Protein AF-A0A7D5MP14-F1 (afdb_monomer)

Structure (mmCIF, N/CA/C/O backbone):
data_AF-A0A7D5MP14-F1
#
_entry.id   AF-A0A7D5MP14-F1
#
loop_
_atom_site.group_PDB
_atom_site.id
_atom_site.type_symbol
_atom_site.label_atom_id
_atom_site.label_alt_id
_atom_site.label_comp_id
_atom_site.label_asym_id
_atom_site.label_entity_id
_atom_site.label_seq_id
_atom_site.pdbx_PDB_ins_code
_atom_site.Cartn_x
_atom_site.Cartn_y
_atom_site.Cartn_z
_atom_site.occupancy
_atom_site.B_iso_or_equiv
_atom_site.auth_seq_id
_atom_site.auth_comp_id
_atom_site.auth_asym_id
_atom_site.auth_atom_id
_atom_site.pdbx_PDB_model_num
ATOM 1 N N . MET A 1 1 ? 21.653 -23.711 -57.653 1.00 38.53 1 MET A N 1
ATOM 2 C CA . MET A 1 1 ? 22.223 -23.871 -56.303 1.00 38.53 1 MET A CA 1
ATOM 3 C C . MET A 1 1 ? 21.648 -22.790 -55.413 1.00 38.53 1 MET A C 1
ATOM 5 O O . MET A 1 1 ? 21.621 -21.632 -55.801 1.00 38.53 1 MET A O 1
ATOM 9 N N . THR A 1 2 ? 21.097 -23.250 -54.302 1.00 38.03 2 THR A N 1
ATOM 10 C CA . THR A 1 2 ? 20.408 -22.579 -53.198 1.00 38.03 2 THR A CA 1
ATOM 11 C C . THR A 1 2 ? 21.237 -21.473 -52.539 1.00 38.03 2 THR A C 1
ATOM 13 O O . THR A 1 2 ? 22.447 -21.641 -52.436 1.00 38.03 2 THR A O 1
ATOM 16 N N . ALA A 1 3 ? 20.584 -20.423 -52.020 1.00 35.16 3 ALA A N 1
ATOM 17 C CA . ALA A 1 3 ? 20.703 -20.012 -50.608 1.00 35.16 3 ALA A CA 1
ATOM 18 C C . ALA A 1 3 ? 19.832 -18.779 -50.287 1.00 35.16 3 ALA A C 1
ATOM 20 O O . ALA A 1 3 ? 20.163 -17.651 -50.644 1.00 35.16 3 ALA A O 1
ATOM 21 N N . CYS A 1 4 ? 18.735 -19.010 -49.558 1.00 48.56 4 CYS A N 1
ATOM 22 C CA . CYS A 1 4 ? 18.117 -18.017 -48.681 1.00 48.56 4 CYS A CA 1
ATOM 23 C C . CYS A 1 4 ? 19.077 -17.726 -47.521 1.00 48.56 4 CYS A C 1
ATOM 25 O O . CYS A 1 4 ? 19.549 -18.669 -46.887 1.00 48.56 4 CYS A O 1
ATOM 27 N N . ASN A 1 5 ? 19.322 -16.453 -47.209 1.00 49.25 5 ASN A N 1
ATOM 28 C CA . ASN A 1 5 ? 20.026 -16.081 -45.987 1.00 49.25 5 ASN A CA 1
ATOM 29 C C . ASN A 1 5 ? 18.992 -15.861 -44.874 1.00 49.25 5 ASN A C 1
ATOM 31 O O . ASN A 1 5 ? 18.203 -14.918 -44.925 1.00 49.25 5 ASN A O 1
ATOM 35 N N . GLN A 1 6 ? 18.954 -16.788 -43.921 1.00 46.12 6 GLN A N 1
ATOM 36 C CA . GLN A 1 6 ? 18.152 -16.696 -42.707 1.00 46.12 6 GLN A CA 1
ATOM 37 C C . GLN A 1 6 ? 18.749 -15.611 -41.804 1.00 46.12 6 GLN A C 1
ATOM 39 O O . GLN A 1 6 ? 19.921 -15.681 -41.443 1.00 46.12 6 GLN A O 1
ATOM 44 N N . SER A 1 7 ? 17.949 -14.619 -41.418 1.00 46.81 7 SER A N 1
ATOM 45 C CA . SER A 1 7 ? 18.293 -13.680 -40.352 1.00 46.81 7 SER A CA 1
ATOM 46 C C . SER A 1 7 ? 18.389 -14.455 -39.034 1.00 46.81 7 SER A C 1
ATOM 48 O O . SER A 1 7 ? 17.376 -14.864 -38.466 1.00 46.81 7 SER A O 1
ATOM 50 N N . GLN A 1 8 ? 19.614 -14.696 -38.569 1.00 47.72 8 GLN A N 1
ATOM 51 C CA . GLN A 1 8 ? 19.887 -15.248 -37.246 1.00 47.72 8 GLN A CA 1
ATOM 52 C C . GLN A 1 8 ? 19.434 -14.246 -36.177 1.00 47.72 8 GLN A C 1
ATOM 54 O O . GLN A 1 8 ? 19.868 -13.096 -36.152 1.00 47.72 8 GLN A O 1
ATOM 59 N N . ASN A 1 9 ? 18.515 -14.681 -35.316 1.00 52.81 9 ASN A N 1
ATOM 60 C CA . ASN A 1 9 ? 18.076 -13.933 -34.148 1.00 52.81 9 ASN A CA 1
ATOM 61 C C . ASN A 1 9 ? 19.075 -14.198 -33.009 1.00 52.81 9 ASN A C 1
ATOM 63 O O . ASN A 1 9 ? 18.963 -15.201 -32.303 1.00 52.81 9 ASN A O 1
ATOM 67 N N . ASP A 1 10 ? 20.076 -13.330 -32.865 1.00 53.22 10 ASP A N 1
ATOM 68 C CA . ASP A 1 10 ? 21.103 -13.392 -31.817 1.00 53.22 10 ASP A CA 1
ATOM 69 C C . ASP A 1 10 ? 20.521 -13.025 -30.440 1.00 53.22 10 ASP A C 1
ATOM 71 O O . ASP A 1 10 ? 20.773 -11.939 -29.932 1.00 53.22 10 ASP A O 1
ATOM 75 N N . GLY A 1 11 ? 19.715 -13.912 -29.845 1.00 59.47 11 GLY A N 1
ATOM 76 C CA . GLY A 1 11 ? 19.571 -14.184 -28.398 1.00 59.47 11 GLY A CA 1
ATOM 77 C C . GLY A 1 11 ? 19.517 -13.059 -27.341 1.00 59.47 11 GLY A C 1
ATOM 78 O O . GLY A 1 11 ? 19.549 -13.374 -26.155 1.00 59.47 11 GLY A O 1
ATOM 79 N N . LYS A 1 12 ? 19.437 -11.774 -27.688 1.00 63.72 12 LYS A N 1
ATOM 80 C CA . LYS A 1 12 ? 19.368 -10.639 -26.761 1.00 63.72 12 LYS A CA 1
ATOM 81 C C . LYS A 1 12 ? 18.137 -9.816 -27.098 1.00 63.72 12 LYS A C 1
ATOM 83 O O . LYS A 1 12 ? 18.179 -8.928 -27.946 1.00 63.72 12 LYS A O 1
ATOM 88 N N . ALA A 1 13 ? 17.038 -10.106 -26.407 1.00 81.50 13 ALA A N 1
ATOM 89 C CA . ALA A 1 13 ? 15.891 -9.212 -26.383 1.00 81.50 13 ALA A CA 1
ATOM 90 C C . ALA A 1 13 ? 16.322 -7.902 -25.703 1.00 81.50 13 ALA A C 1
ATOM 92 O O . ALA A 1 13 ? 16.442 -7.834 -24.483 1.00 81.50 13 ALA A O 1
ATOM 93 N N . ALA A 1 14 ? 16.630 -6.883 -26.504 1.00 85.81 14 ALA A N 1
ATOM 94 C CA . ALA A 1 14 ? 17.020 -5.565 -26.028 1.00 85.81 14 ALA A CA 1
ATOM 95 C C . ALA A 1 14 ? 15.980 -4.540 -26.480 1.00 85.81 14 ALA A C 1
ATOM 97 O O . ALA A 1 14 ? 15.769 -4.346 -27.677 1.00 85.81 14 ALA A O 1
ATOM 98 N N . LEU A 1 15 ? 15.358 -3.867 -25.514 1.00 84.31 15 LEU A N 1
ATOM 99 C CA . LEU A 1 15 ? 14.465 -2.740 -25.751 1.00 84.31 15 LEU A CA 1
ATOM 100 C C . LEU A 1 15 ? 15.194 -1.447 -25.374 1.00 84.31 15 LEU A C 1
ATOM 102 O O . LEU A 1 15 ? 15.706 -1.322 -24.264 1.00 84.31 15 LEU A O 1
ATOM 106 N N . LYS A 1 16 ? 15.251 -0.489 -26.303 1.00 87.00 16 LYS A N 1
ATOM 107 C CA . LYS A 1 16 ? 15.799 0.851 -26.058 1.00 87.00 16 LYS A CA 1
ATOM 108 C C . LYS A 1 16 ? 14.647 1.845 -26.016 1.00 87.00 16 LYS A C 1
ATOM 110 O O . LYS A 1 16 ? 13.965 2.022 -27.021 1.00 87.00 16 LYS A O 1
ATOM 115 N N . ILE A 1 17 ? 14.452 2.478 -24.864 1.00 84.12 17 ILE A N 1
ATOM 116 C CA . ILE A 1 17 ? 13.424 3.499 -24.648 1.00 84.12 17 ILE A CA 1
ATOM 117 C C . ILE A 1 17 ? 14.137 4.840 -24.483 1.00 84.12 17 ILE A C 1
ATOM 119 O O . ILE A 1 17 ? 15.072 4.947 -23.692 1.00 84.12 17 ILE A O 1
ATOM 123 N N . ALA A 1 18 ? 13.722 5.842 -25.255 1.00 86.12 18 ALA A N 1
ATOM 124 C CA . ALA A 1 18 ? 14.196 7.209 -25.097 1.00 86.12 18 ALA A CA 1
ATOM 125 C C . ALA A 1 18 ? 13.256 7.962 -24.150 1.00 86.12 18 ALA A C 1
ATOM 127 O O . ALA A 1 18 ? 12.044 7.960 -24.361 1.00 86.12 18 ALA A O 1
ATOM 128 N N . PHE A 1 19 ? 13.827 8.611 -23.139 1.00 81.06 19 PHE A N 1
ATOM 129 C CA . PHE A 1 19 ? 13.120 9.550 -22.274 1.00 81.06 19 PHE A CA 1
ATOM 130 C C . PHE A 1 19 ? 13.516 10.972 -22.668 1.00 81.06 19 PHE A C 1
ATOM 132 O O . PHE A 1 19 ? 14.674 11.233 -22.992 1.00 81.06 19 PHE A O 1
ATOM 139 N N . ASP A 1 20 ? 12.548 11.880 -22.680 1.00 83.12 20 ASP A N 1
ATOM 140 C CA . ASP A 1 20 ? 12.756 13.298 -22.981 1.00 83.12 20 ASP A CA 1
ATOM 141 C C . ASP A 1 20 ? 13.347 14.069 -21.790 1.00 83.12 20 ASP A C 1
ATOM 143 O O . ASP A 1 20 ? 14.002 15.092 -21.985 1.00 83.12 20 ASP A O 1
ATOM 147 N N . GLN A 1 21 ? 13.137 13.568 -20.568 1.00 84.56 21 GLN A N 1
ATOM 148 C CA . GLN A 1 21 ? 13.700 14.079 -19.319 1.00 84.56 21 GLN A CA 1
ATOM 149 C C . GLN A 1 21 ? 14.098 12.928 -18.389 1.00 84.56 21 GLN A C 1
ATOM 151 O O . GLN A 1 21 ? 13.534 11.834 -18.452 1.00 84.56 21 GLN A O 1
ATOM 156 N N . GLU A 1 22 ? 15.063 13.183 -17.506 1.00 84.50 22 GLU A N 1
ATOM 157 C CA . GLU A 1 22 ? 15.428 12.246 -16.441 1.00 84.50 22 GLU A CA 1
ATOM 158 C C . GLU A 1 22 ? 14.304 12.141 -15.392 1.00 84.50 22 GLU A C 1
ATOM 160 O O . GLU A 1 22 ? 13.646 13.148 -15.100 1.00 84.50 22 GLU A O 1
ATOM 165 N N . PRO A 1 23 ? 14.071 10.951 -14.802 1.00 85.44 23 PRO A N 1
ATOM 166 C CA . PRO A 1 23 ? 13.130 10.812 -13.697 1.00 85.44 23 PRO A CA 1
ATOM 167 C C . PRO A 1 23 ? 13.612 11.647 -12.507 1.00 85.44 23 PRO A C 1
ATOM 169 O O . PRO A 1 23 ? 14.782 11.603 -12.128 1.00 85.44 23 PRO A O 1
ATOM 172 N N . ARG A 1 24 ? 12.702 12.390 -11.876 1.00 87.00 24 ARG A N 1
ATOM 173 C CA . ARG A 1 24 ? 13.041 13.279 -10.752 1.00 87.00 24 ARG A CA 1
ATOM 174 C C . ARG A 1 24 ? 13.418 12.525 -9.484 1.00 87.00 24 ARG A C 1
ATOM 176 O O . ARG A 1 24 ? 14.134 13.049 -8.636 1.00 87.00 24 ARG A O 1
ATOM 183 N N . THR A 1 25 ? 12.879 11.324 -9.328 1.00 88.06 25 THR A N 1
ATOM 184 C CA . THR A 1 25 ? 13.113 10.447 -8.184 1.00 88.06 25 THR A CA 1
ATOM 185 C C . THR A 1 25 ? 12.873 8.993 -8.574 1.00 88.06 25 THR A C 1
ATOM 187 O O . THR A 1 25 ? 12.105 8.712 -9.499 1.00 88.06 25 THR A O 1
ATOM 190 N N . LEU A 1 26 ? 13.524 8.087 -7.846 1.00 88.75 26 LEU A N 1
ATOM 191 C CA . LEU A 1 26 ? 13.264 6.646 -7.865 1.00 88.75 26 LEU A CA 1
ATOM 192 C C . LEU A 1 26 ? 12.555 6.169 -6.584 1.00 88.75 26 LEU A C 1
ATOM 194 O O . LEU A 1 26 ? 12.280 4.984 -6.454 1.00 88.75 26 LEU A O 1
ATOM 198 N N . ASP A 1 27 ? 12.237 7.076 -5.652 1.00 89.62 27 ASP A N 1
ATOM 199 C CA . ASP A 1 27 ? 11.367 6.772 -4.513 1.00 89.62 27 ASP A CA 1
ATOM 200 C C . ASP A 1 27 ? 9.897 6.843 -4.976 1.00 89.62 27 ASP A C 1
ATOM 202 O O . ASP A 1 27 ? 9.410 7.938 -5.301 1.00 89.62 27 ASP A O 1
ATOM 206 N N . PRO A 1 28 ? 9.157 5.716 -4.994 1.00 87.88 28 PRO A N 1
ATOM 207 C CA . PRO A 1 28 ? 7.774 5.685 -5.443 1.00 87.88 28 PRO A CA 1
ATOM 208 C C . PRO A 1 28 ? 6.855 6.587 -4.620 1.00 87.88 28 PRO A C 1
ATOM 210 O O . PRO A 1 28 ? 5.899 7.136 -5.165 1.00 87.88 28 PRO A O 1
ATOM 213 N N . ARG A 1 29 ? 7.179 6.847 -3.349 1.00 89.81 29 ARG A N 1
ATOM 214 C CA . ARG A 1 29 ? 6.367 7.694 -2.464 1.00 89.81 29 ARG A CA 1
ATOM 215 C C . ARG A 1 29 ? 6.405 9.177 -2.865 1.00 89.81 29 ARG A C 1
ATOM 217 O O . ARG A 1 29 ? 5.548 9.949 -2.429 1.00 89.81 29 ARG A O 1
ATOM 224 N N . GLN A 1 30 ? 7.385 9.583 -3.679 1.00 89.81 30 GLN A N 1
ATOM 225 C CA . GLN A 1 30 ? 7.624 10.974 -4.091 1.00 89.81 30 GLN A CA 1
ATOM 226 C C . GLN A 1 30 ? 7.367 11.234 -5.586 1.00 89.81 30 GLN A C 1
ATOM 228 O O . GLN A 1 30 ? 7.334 12.391 -6.012 1.00 89.81 30 GLN A O 1
ATOM 233 N N . GLY A 1 31 ? 7.168 10.187 -6.392 1.00 85.25 31 GLY A N 1
ATOM 234 C CA . GLY A 1 31 ? 6.959 10.313 -7.834 1.00 85.25 31 GLY A CA 1
ATOM 235 C C . GLY A 1 31 ? 5.660 11.041 -8.195 1.00 85.25 31 GLY A C 1
ATOM 236 O O . GLY A 1 31 ? 4.583 10.680 -7.719 1.00 85.25 31 GLY A O 1
ATOM 237 N N . THR A 1 32 ? 5.749 12.063 -9.052 1.00 84.94 32 THR A N 1
ATOM 238 C CA . THR A 1 32 ? 4.587 12.872 -9.490 1.00 84.94 32 THR A CA 1
ATOM 239 C C . THR A 1 32 ? 4.532 13.126 -10.992 1.00 84.94 32 THR A C 1
ATOM 241 O O . THR A 1 32 ? 3.452 13.383 -11.519 1.00 84.94 32 THR A O 1
ATOM 244 N N . ASP A 1 33 ? 5.665 13.056 -11.687 1.00 86.38 33 ASP A N 1
ATOM 245 C CA . ASP A 1 33 ? 5.760 13.232 -13.132 1.00 86.38 33 ASP A CA 1
ATOM 246 C C . ASP A 1 33 ? 5.687 11.899 -13.893 1.00 86.38 33 ASP A C 1
ATOM 248 O O . ASP A 1 33 ? 5.877 10.813 -13.337 1.00 86.38 33 ASP A O 1
ATOM 252 N N . LEU A 1 34 ? 5.387 11.994 -15.190 1.00 84.81 34 LEU A N 1
ATOM 253 C CA . LEU A 1 34 ? 5.160 10.841 -16.058 1.00 84.81 34 LEU A CA 1
ATOM 254 C C . LEU A 1 34 ? 6.440 10.024 -16.285 1.00 84.81 34 LEU A C 1
ATOM 256 O O . LEU A 1 34 ? 6.379 8.804 -16.400 1.00 84.81 34 LEU A O 1
ATOM 260 N N . GLN A 1 35 ? 7.595 10.678 -16.341 1.00 86.75 35 GLN A N 1
ATOM 261 C CA . GLN A 1 35 ? 8.886 10.050 -16.591 1.00 86.75 35 GLN A CA 1
ATOM 262 C C . GLN A 1 35 ? 9.286 9.177 -15.402 1.00 86.75 35 GLN A C 1
AT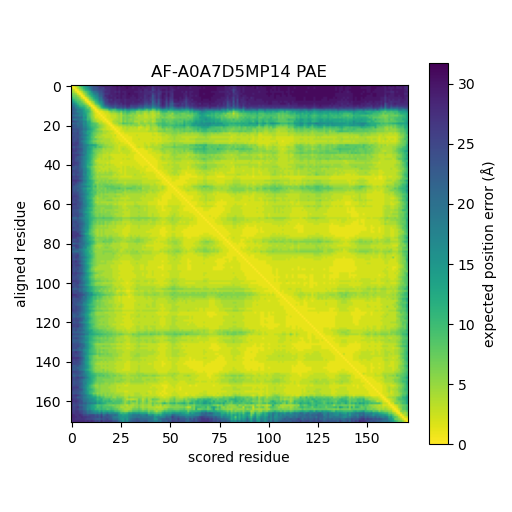OM 264 O O . GLN A 1 35 ? 9.577 7.992 -15.581 1.00 86.75 35 GLN A O 1
ATOM 269 N N . THR A 1 36 ? 9.195 9.716 -14.184 1.00 87.00 36 THR A N 1
ATOM 270 C CA . THR A 1 36 ? 9.323 8.928 -12.957 1.00 87.00 36 THR A CA 1
ATOM 271 C C . THR A 1 36 ? 8.282 7.809 -12.910 1.00 87.00 36 THR A C 1
ATOM 273 O O . THR A 1 36 ? 8.650 6.675 -12.622 1.00 87.00 36 THR A O 1
ATOM 276 N N . ALA A 1 37 ? 7.016 8.065 -13.257 1.00 85.94 37 ALA A N 1
ATOM 277 C CA . ALA A 1 37 ? 5.989 7.020 -13.278 1.00 85.94 37 ALA A CA 1
ATOM 278 C C . ALA A 1 37 ? 6.345 5.852 -14.216 1.00 85.94 37 ALA A C 1
ATOM 280 O O . ALA A 1 37 ? 6.222 4.696 -13.817 1.00 85.94 37 ALA A O 1
ATOM 281 N N . ASN A 1 38 ? 6.825 6.142 -15.429 1.00 86.94 38 ASN A N 1
ATOM 282 C CA . ASN A 1 38 ? 7.217 5.128 -16.408 1.00 86.94 38 ASN A CA 1
ATOM 283 C C . ASN A 1 38 ? 8.363 4.256 -15.887 1.00 86.94 38 ASN A C 1
ATOM 285 O O . ASN A 1 38 ? 8.306 3.036 -16.001 1.00 86.94 38 ASN A O 1
ATOM 289 N N . VAL A 1 39 ? 9.388 4.872 -15.291 1.00 88.81 39 VAL A N 1
ATOM 290 C CA . VAL A 1 39 ? 10.523 4.131 -14.726 1.00 88.81 39 VAL A CA 1
ATOM 291 C C . VAL A 1 39 ? 10.080 3.308 -13.516 1.00 88.81 39 VAL A C 1
ATOM 293 O O . VAL A 1 39 ? 10.392 2.125 -13.433 1.00 88.81 39 VAL A O 1
ATOM 296 N N . LEU A 1 40 ? 9.299 3.885 -12.602 1.00 89.50 40 LEU A N 1
ATOM 297 C CA . LEU A 1 40 ? 8.838 3.187 -11.402 1.00 89.50 40 LEU A CA 1
ATOM 298 C C . LEU A 1 40 ? 7.914 2.007 -11.718 1.00 89.50 40 LEU A C 1
ATOM 300 O O . LEU A 1 40 ? 8.044 0.970 -11.082 1.00 89.50 40 LEU A O 1
ATOM 304 N N . GLN A 1 41 ? 7.038 2.121 -12.720 1.00 87.06 41 GLN A N 1
ATOM 305 C CA . GLN A 1 41 ? 6.196 1.006 -13.176 1.00 87.06 41 GLN A CA 1
ATOM 306 C C . GLN A 1 41 ? 7.005 -0.156 -13.770 1.00 87.06 41 GLN A C 1
ATOM 308 O O . GLN A 1 41 ? 6.508 -1.275 -13.830 1.00 87.06 41 GLN A O 1
ATOM 313 N N . MET A 1 42 ? 8.239 0.091 -14.221 1.00 87.31 42 MET A N 1
ATOM 314 C CA . MET A 1 42 ? 9.148 -0.970 -14.668 1.00 87.31 42 MET A CA 1
ATOM 315 C C . MET A 1 42 ? 9.924 -1.607 -13.509 1.00 87.31 42 MET A C 1
ATOM 317 O O . MET A 1 42 ? 10.388 -2.737 -13.643 1.00 87.31 42 MET A O 1
ATOM 321 N N . LEU A 1 43 ? 10.111 -0.876 -12.408 1.00 88.12 43 LEU A N 1
ATOM 322 C CA . LEU A 1 43 ? 10.937 -1.295 -11.272 1.00 88.12 43 LEU A CA 1
ATOM 323 C C . LEU A 1 43 ? 10.130 -1.939 -10.143 1.00 88.12 43 LEU A C 1
ATOM 325 O O . LEU A 1 43 ? 10.671 -2.757 -9.402 1.00 88.12 43 LEU A O 1
ATOM 329 N N . TYR A 1 44 ? 8.861 -1.566 -10.003 1.00 88.94 44 TYR A N 1
ATOM 330 C CA . TYR A 1 44 ? 8.025 -1.942 -8.875 1.00 88.94 44 TYR A CA 1
ATOM 331 C C . TYR A 1 44 ? 6.695 -2.548 -9.320 1.00 88.94 44 TYR A C 1
ATOM 333 O O . TYR A 1 44 ? 6.137 -2.185 -10.353 1.00 88.94 44 TYR A O 1
ATOM 341 N N . GLU A 1 45 ? 6.151 -3.419 -8.474 1.00 89.69 45 GLU A N 1
ATOM 342 C CA . GLU A 1 45 ? 4.832 -4.031 -8.637 1.00 89.69 45 GLU A CA 1
ATOM 343 C C . GLU A 1 45 ? 3.971 -3.698 -7.404 1.00 89.69 45 GLU A C 1
ATOM 345 O O . GLU A 1 45 ? 4.451 -3.722 -6.266 1.00 89.69 45 GLU A O 1
ATOM 350 N N . GLY A 1 46 ? 2.706 -3.327 -7.616 1.00 91.31 46 GLY A N 1
ATOM 351 C CA . GLY A 1 46 ? 1.739 -3.057 -6.545 1.00 91.31 46 GLY A CA 1
ATOM 352 C C . GLY A 1 46 ? 1.085 -4.332 -6.001 1.00 91.31 46 GLY A C 1
ATOM 353 O O . GLY A 1 46 ? 1.385 -5.446 -6.434 1.00 91.31 46 GLY A O 1
ATOM 354 N N . LEU A 1 47 ? 0.135 -4.191 -5.067 1.00 94.81 47 LEU A N 1
ATOM 355 C CA . LEU A 1 47 ? -0.690 -5.333 -4.635 1.00 94.81 47 LEU A CA 1
ATOM 356 C C . LEU A 1 47 ? -1.513 -5.865 -5.813 1.00 94.81 47 LEU A C 1
ATOM 358 O O . LEU A 1 47 ? -1.561 -7.067 -6.057 1.00 94.81 47 LEU A O 1
ATOM 362 N N . MET A 1 48 ? -2.111 -4.951 -6.570 1.00 95.31 48 MET A N 1
ATOM 363 C CA . MET A 1 48 ? -2.813 -5.238 -7.817 1.00 95.31 48 MET A CA 1
ATOM 364 C C . MET A 1 48 ? -2.025 -4.640 -8.991 1.00 95.31 48 MET A C 1
ATOM 366 O O . MET A 1 48 ? -1.034 -3.940 -8.789 1.00 95.31 48 MET A O 1
ATOM 370 N N . ARG A 1 49 ? -2.476 -4.870 -10.224 1.00 91.88 49 ARG A N 1
ATOM 371 C CA . ARG A 1 49 ? -1.991 -4.149 -11.410 1.00 91.88 49 ARG A CA 1
ATOM 372 C C . ARG A 1 49 ? -3.126 -3.861 -12.378 1.00 91.88 49 ARG A C 1
ATOM 374 O O . ARG A 1 49 ? -4.192 -4.468 -12.294 1.00 91.88 49 ARG A O 1
ATOM 381 N N . ILE A 1 50 ? -2.872 -2.957 -13.313 1.00 90.31 50 ILE A N 1
ATOM 382 C CA . ILE A 1 50 ? -3.767 -2.685 -14.437 1.00 90.31 50 ILE A CA 1
ATOM 383 C C . ILE A 1 50 ? -3.199 -3.390 -15.670 1.00 90.31 50 ILE A C 1
ATOM 385 O O . ILE A 1 50 ? -2.040 -3.179 -16.018 1.00 90.31 50 ILE A O 1
ATOM 389 N N . ASP A 1 51 ? -3.990 -4.252 -16.307 1.00 89.75 51 ASP A N 1
ATOM 390 C CA . ASP A 1 51 ? -3.581 -4.935 -17.535 1.00 89.75 51 ASP A CA 1
ATOM 391 C C . ASP A 1 51 ? -3.712 -4.037 -18.782 1.00 89.75 51 ASP A C 1
ATOM 393 O O . ASP A 1 51 ? -4.156 -2.888 -18.726 1.00 89.75 51 ASP A O 1
ATOM 397 N N . TYR A 1 52 ? -3.339 -4.572 -19.945 1.00 87.94 52 TYR A N 1
ATOM 398 C CA . TYR A 1 52 ? -3.403 -3.846 -21.218 1.00 87.94 52 TYR A CA 1
ATOM 399 C C . TYR A 1 52 ? -4.836 -3.523 -21.683 1.00 87.94 52 TYR A C 1
ATOM 401 O O . TYR A 1 52 ? -5.010 -2.703 -22.583 1.00 87.94 52 TYR A O 1
ATOM 409 N N . HIS A 1 53 ? -5.856 -4.128 -21.066 1.00 90.38 5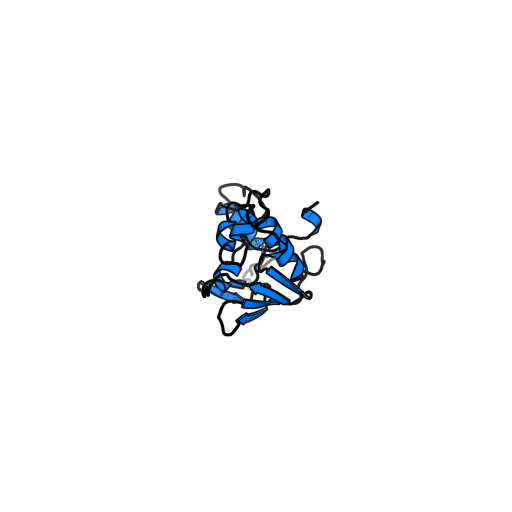3 HIS A N 1
ATOM 410 C CA . HIS A 1 53 ? -7.272 -3.814 -21.276 1.00 90.38 53 HIS A CA 1
ATOM 411 C C . HIS A 1 53 ? -7.807 -2.793 -20.266 1.00 90.38 53 HIS A C 1
ATOM 413 O O . HIS A 1 53 ? -8.992 -2.457 -20.300 1.00 90.38 53 HIS A O 1
ATOM 419 N N . GLY A 1 54 ? -6.967 -2.299 -19.354 1.00 87.19 54 GLY A N 1
ATOM 420 C CA . GLY A 1 54 ? -7.376 -1.384 -18.295 1.00 87.19 54 GLY A CA 1
ATOM 421 C C . GLY A 1 54 ? -8.088 -2.067 -17.123 1.00 87.19 54 GLY A C 1
ATOM 422 O O . GLY A 1 54 ? -8.709 -1.376 -16.310 1.00 87.19 54 GLY A O 1
ATOM 423 N N . GLN A 1 55 ? -8.030 -3.397 -17.026 1.00 92.19 55 GLN A N 1
ATOM 424 C CA . GLN A 1 55 ? -8.665 -4.168 -15.961 1.00 92.19 55 GLN A CA 1
ATOM 425 C C . GLN A 1 55 ? -7.733 -4.322 -14.763 1.00 92.19 55 GLN A C 1
ATOM 427 O O . GLN A 1 55 ? -6.524 -4.481 -14.912 1.00 92.19 55 GLN A O 1
ATOM 432 N N . VAL A 1 56 ? -8.308 -4.295 -13.559 1.00 93.81 56 VAL A N 1
ATOM 433 C CA . VAL A 1 56 ? -7.564 -4.583 -12.329 1.00 93.81 56 VAL A CA 1
ATOM 434 C C . VAL A 1 56 ? -7.380 -6.092 -12.222 1.00 93.81 56 VAL A C 1
ATOM 436 O O . VAL A 1 56 ? -8.358 -6.831 -12.142 1.00 93.81 56 VAL A O 1
ATOM 439 N N . VAL A 1 57 ? -6.130 -6.541 -12.200 1.00 94.88 57 VAL A N 1
ATOM 440 C CA . VAL A 1 57 ? -5.753 -7.956 -12.109 1.00 94.88 57 VAL A CA 1
ATOM 441 C C . VAL A 1 57 ? -4.729 -8.166 -10.982 1.00 94.88 57 VAL A C 1
ATOM 443 O O . VAL A 1 57 ? -4.119 -7.194 -10.526 1.00 94.88 57 VAL A O 1
ATOM 446 N N . PRO A 1 58 ? -4.521 -9.408 -10.506 1.00 96.06 58 PRO A N 1
ATOM 447 C CA . PRO A 1 58 ? -3.540 -9.703 -9.460 1.00 96.06 58 PRO A CA 1
ATOM 448 C C . PRO A 1 58 ? -2.118 -9.224 -9.803 1.00 96.06 58 PRO A C 1
ATOM 450 O O . PRO A 1 58 ? -1.615 -9.508 -10.902 1.00 96.06 58 PRO A O 1
ATOM 453 N N . GLY A 1 59 ? -1.491 -8.530 -8.847 1.00 93.69 59 GLY A N 1
ATOM 454 C CA . GLY A 1 59 ? -0.083 -8.114 -8.828 1.00 93.69 59 GLY A CA 1
ATOM 455 C C . GLY A 1 59 ? 0.681 -8.953 -7.801 1.00 93.69 59 GLY A C 1
ATOM 456 O O . GLY A 1 59 ? 0.650 -10.184 -7.876 1.00 93.69 59 GLY A O 1
ATOM 457 N N . ILE A 1 60 ? 1.313 -8.329 -6.803 1.00 95.56 60 ILE A N 1
ATOM 458 C CA . ILE A 1 60 ? 1.922 -9.048 -5.668 1.00 95.56 60 ILE A CA 1
ATOM 459 C C . ILE A 1 60 ? 0.869 -9.792 -4.832 1.00 95.56 60 ILE A C 1
ATOM 461 O O . ILE A 1 60 ? 1.111 -10.922 -4.407 1.00 95.56 60 ILE A O 1
ATOM 465 N N . ALA A 1 61 ? -0.323 -9.221 -4.658 1.00 97.06 61 ALA A N 1
ATOM 466 C CA . ALA A 1 61 ? -1.454 -9.962 -4.119 1.00 97.06 61 ALA A CA 1
ATOM 467 C C . ALA A 1 61 ? -1.995 -10.921 -5.190 1.00 97.06 61 ALA A C 1
ATOM 469 O O . ALA A 1 61 ? -2.268 -10.515 -6.321 1.00 97.06 61 ALA A O 1
ATOM 470 N N . GLU A 1 62 ? -2.140 -12.201 -4.849 1.00 96.44 62 GLU A N 1
ATOM 471 C CA . GLU A 1 62 ? -2.783 -13.194 -5.717 1.00 96.44 62 GLU A CA 1
ATOM 472 C C . GLU A 1 62 ? -4.310 -13.103 -5.656 1.00 96.44 62 GLU A C 1
ATOM 474 O O . GLU A 1 62 ? -4.992 -13.393 -6.639 1.00 96.44 62 GLU A O 1
ATOM 479 N N . SER A 1 63 ? -4.842 -12.659 -4.517 1.00 97.06 63 SER A N 1
ATOM 480 C CA . SER A 1 63 ? -6.266 -12.436 -4.288 1.00 97.06 63 SER A CA 1
ATOM 481 C C . SER A 1 63 ? -6.485 -11.498 -3.097 1.00 97.06 63 SER A C 1
ATOM 483 O O . SER A 1 63 ? -5.538 -11.110 -2.404 1.00 97.06 63 SER A O 1
ATOM 485 N N . TYR A 1 64 ? -7.737 -11.107 -2.872 1.00 97.69 64 TYR A N 1
ATOM 486 C CA . TYR A 1 64 ? -8.144 -10.423 -1.654 1.00 97.69 64 TYR A CA 1
ATOM 487 C C . TYR A 1 64 ? -9.571 -10.806 -1.267 1.00 97.69 64 TYR A C 1
ATOM 489 O O . TYR A 1 64 ? -10.419 -11.015 -2.135 1.00 97.69 64 TYR A O 1
ATOM 497 N N . ASP A 1 65 ? -9.836 -10.805 0.034 1.00 97.69 65 ASP A N 1
ATOM 498 C CA . ASP A 1 65 ? -11.180 -10.903 0.594 1.00 97.69 65 ASP A CA 1
ATOM 499 C C . ASP A 1 65 ? -11.690 -9.517 0.992 1.00 97.69 65 ASP A C 1
ATOM 501 O O . ASP A 1 65 ? -10.929 -8.675 1.478 1.00 97.69 65 ASP A O 1
ATOM 505 N N . LEU A 1 66 ? -12.990 -9.284 0.804 1.00 97.88 66 LEU A N 1
ATOM 506 C CA . LEU A 1 66 ? -13.679 -8.070 1.237 1.00 97.88 66 LEU A CA 1
ATOM 507 C C . LEU A 1 66 ? -14.726 -8.426 2.293 1.00 97.88 66 LEU A C 1
ATOM 509 O O . LEU A 1 66 ? -15.572 -9.295 2.078 1.00 97.88 66 LEU A O 1
ATOM 513 N N . SER A 1 67 ? -14.677 -7.742 3.434 1.00 97.75 67 SER A N 1
ATOM 514 C CA . SER A 1 67 ? -15.647 -7.911 4.515 1.00 97.75 67 SER A CA 1
ATOM 515 C C . SER A 1 67 ? -17.079 -7.583 4.078 1.00 97.75 67 SER A C 1
ATOM 517 O O . SER A 1 67 ? -17.324 -6.809 3.153 1.00 97.75 67 SER A O 1
ATOM 519 N N . SER A 1 68 ? -18.055 -8.139 4.801 1.00 97.06 68 SER A N 1
ATOM 520 C CA . SER A 1 68 ? -19.487 -7.926 4.524 1.00 97.06 68 SER A CA 1
ATOM 521 C C . SER A 1 68 ? -19.944 -6.460 4.602 1.00 97.06 68 SER A C 1
ATOM 523 O O . SER A 1 68 ? -20.909 -6.087 3.939 1.00 97.06 68 SER A O 1
ATOM 525 N N . ASP A 1 69 ? -19.247 -5.621 5.372 1.00 96.44 69 ASP A N 1
ATOM 526 C CA . ASP A 1 69 ? -19.498 -4.180 5.478 1.00 96.44 69 ASP A CA 1
ATOM 527 C C . ASP A 1 69 ? -18.742 -3.347 4.425 1.00 96.44 69 ASP A C 1
ATOM 529 O O . ASP A 1 69 ? -18.864 -2.121 4.408 1.00 96.44 69 ASP A O 1
ATOM 533 N N . LEU A 1 70 ? -17.998 -4.012 3.531 1.00 97.00 70 LEU A N 1
ATOM 534 C CA . LEU A 1 70 ? -17.234 -3.443 2.418 1.00 97.00 70 LEU A CA 1
ATOM 535 C C . LEU A 1 70 ? -16.106 -2.487 2.838 1.00 97.00 70 LEU A C 1
ATOM 537 O O . LEU A 1 70 ? -15.679 -1.647 2.040 1.00 97.00 70 LEU A O 1
ATOM 541 N N . LYS A 1 71 ? -15.625 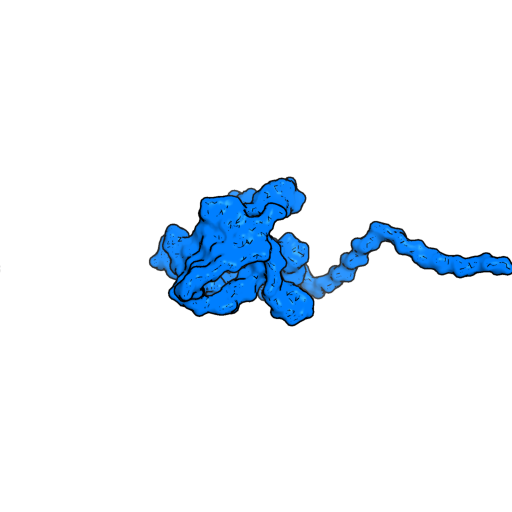-2.597 4.080 1.00 97.62 71 LYS A N 1
ATOM 542 C CA . LYS A 1 71 ? -14.610 -1.693 4.644 1.00 97.62 71 LYS A CA 1
ATOM 543 C C . LYS A 1 71 ? -13.257 -2.336 4.890 1.00 97.62 71 LYS A C 1
ATOM 545 O O . LYS A 1 71 ? -12.279 -1.608 5.007 1.00 97.62 71 LYS A O 1
ATOM 550 N N . THR A 1 72 ? -13.170 -3.656 4.970 1.00 98.19 72 THR A N 1
ATOM 551 C CA . THR A 1 72 ? -11.920 -4.346 5.286 1.00 98.19 72 THR A CA 1
ATOM 552 C C . THR A 1 72 ? -11.506 -5.227 4.124 1.00 98.19 72 THR A C 1
ATOM 554 O O . THR A 1 72 ? -12.200 -6.184 3.782 1.00 98.19 72 THR A O 1
ATOM 557 N N . TYR A 1 73 ? -10.355 -4.904 3.542 1.00 98.19 73 TYR A N 1
ATOM 558 C CA . TYR A 1 73 ? -9.684 -5.733 2.551 1.00 98.19 73 TYR A CA 1
ATOM 559 C C . TYR A 1 73 ? -8.613 -6.576 3.238 1.00 98.19 73 TYR A C 1
ATOM 561 O O . TYR A 1 73 ? -7.811 -6.044 4.003 1.00 98.19 73 TYR A O 1
ATOM 569 N N . THR A 1 74 ? -8.578 -7.872 2.942 1.00 98.31 74 THR A N 1
ATOM 570 C CA . THR A 1 74 ? -7.481 -8.766 3.336 1.00 98.31 74 THR A CA 1
ATOM 571 C C . THR A 1 74 ? -6.801 -9.263 2.073 1.00 98.31 74 THR A C 1
ATOM 573 O O . THR A 1 74 ? -7.359 -10.097 1.369 1.00 98.31 74 THR A O 1
ATOM 576 N N . PHE A 1 75 ? -5.627 -8.723 1.757 1.00 98.31 75 PHE A N 1
ATOM 577 C CA . PHE A 1 75 ? -4.835 -9.139 0.602 1.00 98.31 75 PHE A CA 1
ATOM 578 C C . PHE A 1 75 ? -3.981 -10.347 0.959 1.00 98.31 75 PHE A C 1
ATOM 580 O O . PHE A 1 75 ? -3.297 -10.341 1.984 1.00 98.31 75 PHE A O 1
ATOM 587 N N . ILE A 1 76 ? -3.994 -11.341 0.075 1.00 98.38 76 ILE A N 1
ATOM 588 C CA . ILE A 1 76 ? -3.182 -12.550 0.170 1.00 98.38 76 ILE A CA 1
ATOM 589 C C . ILE A 1 76 ? -2.037 -12.396 -0.827 1.00 98.38 76 ILE A C 1
ATOM 591 O O . ILE A 1 76 ? -2.261 -12.294 -2.034 1.00 98.38 76 ILE A O 1
ATOM 595 N N . LEU A 1 77 ? -0.812 -12.312 -0.320 1.00 97.50 77 LEU A N 1
ATOM 596 C CA . LEU A 1 77 ? 0.399 -12.113 -1.105 1.00 97.50 77 LEU A CA 1
ATOM 597 C C . LEU A 1 77 ? 0.943 -13.456 -1.591 1.00 97.50 77 LEU A C 1
ATOM 599 O O . LEU A 1 77 ? 1.011 -14.434 -0.841 1.00 97.50 77 LEU A O 1
ATOM 603 N N . ARG A 1 78 ? 1.399 -13.475 -2.845 1.00 96.69 78 ARG A N 1
ATOM 604 C CA . ARG A 1 78 ? 2.161 -14.602 -3.389 1.00 96.69 78 ARG A CA 1
ATOM 605 C C . ARG A 1 78 ? 3.550 -14.667 -2.753 1.00 96.69 78 ARG A C 1
ATOM 607 O O . ARG A 1 78 ? 4.083 -13.662 -2.288 1.00 96.69 78 ARG A O 1
ATOM 614 N N . GLU A 1 79 ? 4.179 -15.835 -2.807 1.00 95.50 79 GLU A N 1
ATOM 615 C CA . GLU A 1 79 ? 5.600 -15.944 -2.470 1.00 95.50 79 GLU A CA 1
ATOM 616 C C . GLU A 1 79 ? 6.440 -15.240 -3.537 1.00 95.50 79 GLU A C 1
ATOM 618 O O . GLU A 1 79 ? 6.400 -15.595 -4.715 1.00 95.50 79 GLU A O 1
ATOM 623 N N . THR A 1 80 ? 7.175 -14.213 -3.123 1.00 93.19 80 THR A N 1
ATOM 624 C CA . THR A 1 80 ? 8.027 -13.419 -4.005 1.00 93.19 80 THR A CA 1
ATOM 625 C C . THR A 1 80 ? 9.225 -12.878 -3.239 1.00 93.19 80 THR A C 1
ATOM 627 O O . THR A 1 80 ? 9.231 -12.816 -2.008 1.00 93.19 80 THR A O 1
ATOM 630 N N . THR A 1 81 ? 10.258 -12.496 -3.978 1.00 93.06 81 THR A N 1
ATOM 631 C CA . THR A 1 81 ? 11.490 -11.934 -3.433 1.00 93.06 81 THR A CA 1
ATOM 632 C C . THR A 1 81 ? 11.789 -10.598 -4.085 1.00 93.06 81 THR A C 1
ATOM 634 O O . THR A 1 81 ? 11.453 -10.366 -5.248 1.00 93.06 81 THR A O 1
ATOM 637 N N . TRP A 1 82 ? 12.470 -9.738 -3.346 1.00 92.44 82 TRP A N 1
ATOM 638 C CA . TRP A 1 82 ? 13.156 -8.577 -3.879 1.00 92.44 82 TRP A CA 1
ATOM 639 C C . TRP A 1 82 ? 14.288 -8.991 -4.824 1.00 92.44 82 TRP A C 1
ATOM 641 O O . TRP A 1 82 ? 14.707 -10.151 -4.870 1.00 92.44 82 TRP A O 1
ATOM 651 N N . SER A 1 83 ? 14.813 -8.027 -5.579 1.00 89.00 83 SER A N 1
ATOM 652 C CA . SER A 1 83 ? 15.907 -8.259 -6.530 1.00 89.00 83 SER A CA 1
ATOM 653 C C . SER A 1 83 ? 17.206 -8.745 -5.876 1.00 89.00 83 SER A C 1
ATOM 655 O O . SER A 1 83 ? 18.042 -9.331 -6.557 1.00 89.00 83 SER A O 1
ATOM 657 N N . ASP A 1 84 ? 17.389 -8.503 -4.575 1.00 89.38 84 ASP A N 1
ATOM 658 C CA . ASP A 1 84 ? 18.525 -8.989 -3.782 1.00 89.38 84 ASP A CA 1
ATOM 659 C C . ASP A 1 84 ? 18.306 -10.402 -3.198 1.00 89.38 84 ASP A C 1
ATOM 661 O O . ASP A 1 84 ? 19.194 -10.948 -2.544 1.00 89.38 84 ASP A O 1
ATOM 665 N N . GLY A 1 85 ? 17.141 -11.008 -3.451 1.00 90.69 85 GLY A N 1
ATOM 666 C CA . GLY A 1 85 ? 16.758 -12.332 -2.966 1.00 90.69 85 GLY A CA 1
ATOM 667 C C . GLY A 1 85 ? 16.088 -12.343 -1.590 1.00 90.69 85 GLY A C 1
ATOM 668 O O . GLY A 1 85 ? 15.673 -13.411 -1.139 1.00 90.69 85 GLY A O 1
ATOM 669 N N . THR A 1 86 ? 15.945 -11.196 -0.919 1.00 92.00 86 THR A N 1
ATOM 670 C CA . THR A 1 86 ? 15.191 -11.117 0.341 1.00 92.00 86 THR A CA 1
ATOM 671 C C . THR A 1 86 ? 13.701 -11.353 0.092 1.00 92.00 86 THR A C 1
ATOM 673 O O . THR A 1 86 ? 13.163 -10.975 -0.947 1.00 92.00 86 THR A O 1
ATOM 676 N N . ALA A 1 87 ? 13.015 -12.026 1.017 1.00 93.94 87 ALA A N 1
ATOM 677 C CA . ALA A 1 87 ? 11.585 -12.285 0.875 1.00 93.94 87 ALA A CA 1
ATOM 678 C C . ALA A 1 87 ? 10.794 -10.975 0.974 1.00 93.94 87 ALA A C 1
ATOM 680 O O . ALA A 1 87 ? 11.011 -10.203 1.905 1.00 93.94 87 ALA A O 1
ATOM 681 N N . LEU A 1 88 ? 9.864 -10.760 0.044 1.00 94.12 88 LEU A N 1
ATOM 682 C CA . LEU A 1 88 ? 8.925 -9.645 0.104 1.00 94.12 88 LEU A CA 1
ATOM 683 C C . LEU A 1 88 ? 7.697 -10.082 0.905 1.00 94.12 88 LEU A C 1
ATOM 685 O O . LEU A 1 88 ? 7.104 -11.126 0.628 1.00 94.12 88 LEU A O 1
ATOM 689 N N . THR A 1 89 ? 7.323 -9.293 1.910 1.00 96.06 89 THR A N 1
ATOM 690 C CA . THR A 1 89 ? 6.267 -9.635 2.870 1.00 96.06 89 THR A CA 1
ATOM 691 C C . THR A 1 89 ? 5.208 -8.542 2.999 1.00 96.06 89 THR A C 1
ATOM 693 O O . THR A 1 89 ? 5.418 -7.386 2.638 1.00 96.06 89 THR A O 1
ATOM 696 N N . ALA A 1 90 ? 4.058 -8.884 3.586 1.00 96.56 90 ALA A N 1
ATOM 697 C CA . ALA A 1 90 ? 3.002 -7.926 3.919 1.00 96.56 90 ALA A CA 1
ATOM 698 C C . ALA A 1 90 ? 3.500 -6.795 4.834 1.00 96.56 90 ALA A C 1
ATOM 700 O O . ALA A 1 90 ? 2.979 -5.681 4.788 1.00 96.56 90 ALA A O 1
ATOM 701 N N . LYS A 1 91 ? 4.529 -7.065 5.643 1.00 95.75 91 LYS A N 1
ATOM 702 C CA . LYS A 1 91 ? 5.144 -6.072 6.518 1.00 95.75 91 LYS A CA 1
ATOM 703 C C . LYS A 1 91 ? 5.821 -4.948 5.724 1.00 95.75 91 LYS A C 1
ATOM 705 O O . LYS A 1 91 ? 5.694 -3.792 6.115 1.00 95.75 91 LYS A O 1
ATOM 710 N N . ASP A 1 92 ? 6.432 -5.258 4.581 1.00 94.56 92 ASP A N 1
ATOM 711 C CA . ASP A 1 92 ? 7.091 -4.255 3.730 1.00 94.56 92 ASP A CA 1
ATOM 712 C C . ASP A 1 92 ? 6.076 -3.226 3.206 1.00 94.56 92 ASP A C 1
ATOM 714 O O . ASP A 1 92 ? 6.338 -2.022 3.182 1.00 94.56 92 ASP A O 1
ATOM 718 N N . PHE A 1 93 ? 4.873 -3.684 2.841 1.00 94.94 93 PHE A N 1
ATOM 719 C CA . PHE A 1 93 ? 3.766 -2.798 2.473 1.00 94.94 93 PHE A CA 1
ATOM 720 C C . PHE A 1 93 ? 3.286 -1.959 3.656 1.00 94.94 93 PHE A C 1
ATOM 722 O O . PHE A 1 93 ? 3.093 -0.753 3.507 1.00 94.94 93 PHE A O 1
ATOM 729 N N . GLU A 1 94 ? 3.093 -2.577 4.825 1.00 95.56 94 GLU A N 1
ATOM 730 C CA . GLU A 1 94 ? 2.658 -1.863 6.027 1.00 95.56 94 GLU A CA 1
ATOM 731 C C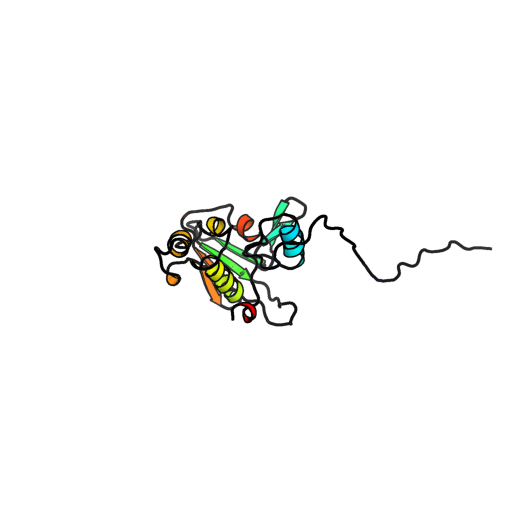 . GLU A 1 94 ? 3.620 -0.725 6.387 1.00 95.56 94 GLU A C 1
ATOM 733 O O . GLU A 1 94 ? 3.175 0.409 6.584 1.00 95.56 94 GLU A O 1
ATOM 738 N N . GLU A 1 95 ? 4.922 -1.012 6.444 1.00 94.19 95 GLU A N 1
ATOM 739 C CA . GLU A 1 95 ? 5.956 -0.033 6.785 1.00 94.19 95 GLU A CA 1
ATOM 740 C C . GLU A 1 95 ? 6.026 1.076 5.732 1.00 94.19 95 GLU A C 1
ATOM 742 O O . GLU A 1 95 ? 5.911 2.250 6.083 1.00 94.19 95 GLU A O 1
ATOM 747 N N . THR A 1 96 ? 6.064 0.727 4.442 1.00 92.31 96 THR A N 1
ATOM 748 C CA . THR A 1 96 ? 6.137 1.712 3.346 1.00 92.31 96 THR A CA 1
ATOM 749 C C . THR A 1 96 ? 4.921 2.643 3.309 1.00 92.31 96 THR A C 1
ATOM 751 O O . THR A 1 96 ? 5.026 3.845 3.048 1.00 92.31 96 THR A O 1
ATOM 754 N N . TRP A 1 97 ? 3.723 2.117 3.557 1.00 94.31 97 TRP A N 1
ATOM 755 C CA . TRP A 1 97 ? 2.512 2.936 3.539 1.00 94.31 97 TRP A CA 1
ATOM 756 C C . TRP A 1 97 ? 2.429 3.836 4.772 1.00 94.31 97 TRP A C 1
ATOM 758 O O . TRP A 1 97 ? 2.043 5.003 4.672 1.00 94.31 97 TRP A O 1
ATOM 768 N N . LYS A 1 98 ? 2.851 3.332 5.935 1.00 94.38 98 LYS A N 1
ATOM 769 C CA . LYS A 1 98 ? 2.955 4.130 7.161 1.00 94.38 98 LYS A CA 1
ATOM 770 C C . LYS A 1 98 ? 4.036 5.207 7.057 1.00 94.38 98 LYS A C 1
ATOM 772 O O . LYS A 1 98 ? 3.793 6.336 7.483 1.00 94.38 98 LYS A O 1
ATOM 777 N N . SER A 1 99 ? 5.176 4.918 6.431 1.00 92.81 99 SER A N 1
ATOM 778 C CA . SER A 1 99 ? 6.245 5.893 6.193 1.00 92.81 99 SER A CA 1
ATOM 779 C C . SER A 1 99 ? 5.764 7.031 5.284 1.00 92.81 99 SER A C 1
ATOM 781 O O . SER A 1 99 ? 6.036 8.200 5.542 1.00 92.81 99 SER A O 1
ATOM 783 N N . LEU A 1 100 ? 4.992 6.710 4.239 1.00 91.19 100 LEU A N 1
ATOM 784 C CA . LEU A 1 100 ? 4.378 7.688 3.336 1.00 91.19 100 LEU A CA 1
ATOM 785 C C . LEU A 1 100 ? 3.399 8.609 4.090 1.00 91.19 100 LEU A C 1
ATOM 787 O O . LEU A 1 100 ? 3.331 9.822 3.837 1.00 91.19 100 LEU A O 1
ATOM 791 N N . LEU A 1 101 ? 2.677 8.048 5.061 1.00 94.81 101 LEU A N 1
ATOM 792 C CA . LEU A 1 101 ? 1.754 8.776 5.927 1.00 94.81 101 LEU A CA 1
ATOM 793 C C . LEU A 1 101 ? 2.433 9.543 7.072 1.00 94.81 101 LEU A C 1
ATOM 795 O O . LEU A 1 101 ? 1.774 10.373 7.696 1.00 94.81 101 LEU A O 1
ATOM 799 N N . ASN A 1 102 ? 3.729 9.341 7.321 1.00 94.50 102 ASN A N 1
ATOM 800 C CA . ASN A 1 102 ? 4.465 10.081 8.343 1.00 94.50 102 ASN A CA 1
ATOM 801 C C . ASN A 1 102 ? 4.357 11.603 8.080 1.00 94.50 102 ASN A C 1
ATOM 803 O O . ASN A 1 102 ? 4.679 12.045 6.969 1.00 94.50 102 ASN A O 1
ATOM 807 N N . PRO A 1 103 ? 3.917 12.428 9.054 1.00 94.19 103 PRO A N 1
ATOM 808 C CA . PRO A 1 103 ? 3.772 13.879 8.885 1.00 94.19 103 PRO A CA 1
ATOM 809 C C . PRO A 1 103 ? 5.037 14.593 8.406 1.00 94.19 103 PRO A C 1
ATOM 811 O O . PRO A 1 103 ? 4.946 15.560 7.654 1.00 94.19 103 PRO A O 1
ATOM 814 N N . SER A 1 104 ? 6.209 14.097 8.801 1.00 93.62 104 SER A N 1
ATOM 815 C CA . SER A 1 104 ? 7.504 14.685 8.449 1.00 93.62 104 SER A CA 1
ATOM 816 C C . SER A 1 104 ? 7.971 14.321 7.037 1.00 93.62 104 SER A C 1
ATOM 818 O O . SER A 1 104 ? 8.880 14.959 6.513 1.00 93.62 104 SER A O 1
ATOM 820 N N . PHE A 1 105 ? 7.377 13.298 6.413 1.00 91.50 105 PHE A N 1
ATOM 821 C CA . PHE A 1 105 ? 7.790 12.828 5.093 1.00 91.50 105 PHE A CA 1
ATOM 822 C C . PHE A 1 105 ? 7.043 13.578 3.971 1.00 91.50 105 PHE A C 1
ATOM 824 O O . PHE A 1 105 ? 5.803 13.597 3.961 1.00 91.50 105 PHE A O 1
ATOM 831 N N . PRO A 1 106 ? 7.742 14.176 2.989 1.00 90.06 106 PRO A N 1
ATOM 832 C CA . PRO A 1 106 ? 7.108 14.889 1.884 1.00 90.06 106 PRO A CA 1
ATOM 833 C C . PRO A 1 106 ? 6.535 13.909 0.846 1.00 90.06 106 PRO A C 1
ATOM 835 O O . PRO A 1 106 ? 7.165 13.595 -0.156 1.00 90.06 106 PRO A O 1
ATOM 838 N N . ALA A 1 107 ? 5.308 13.437 1.076 1.00 89.62 107 ALA A N 1
ATOM 839 C CA . ALA A 1 107 ? 4.578 12.560 0.159 1.00 89.62 107 ALA A CA 1
ATOM 840 C C . ALA A 1 107 ? 3.486 13.343 -0.600 1.00 89.62 107 ALA A C 1
ATOM 842 O O . ALA A 1 107 ? 2.384 13.518 -0.067 1.00 89.62 107 ALA A O 1
ATOM 843 N N . PRO A 1 108 ? 3.742 13.799 -1.841 1.00 89.62 108 PRO A N 1
ATOM 844 C CA . PRO A 1 108 ? 2.790 14.602 -2.614 1.00 89.62 108 PRO A CA 1
ATOM 845 C C . PRO A 1 108 ? 1.471 13.869 -2.894 1.00 89.62 108 PRO A C 1
ATOM 847 O O . PRO A 1 108 ? 0.429 14.509 -3.001 1.00 89.62 108 PRO A O 1
ATOM 850 N N . ASN A 1 109 ? 1.497 12.533 -2.946 1.00 89.38 109 ASN A N 1
ATOM 851 C CA . ASN A 1 109 ? 0.322 11.691 -3.185 1.00 89.38 109 ASN A CA 1
ATOM 852 C C . ASN A 1 109 ? -0.279 11.078 -1.905 1.00 89.38 109 ASN A C 1
ATOM 854 O O . ASN A 1 109 ? -1.138 10.204 -1.997 1.00 89.38 109 ASN A O 1
ATOM 858 N N . ALA A 1 110 ? 0.108 11.545 -0.707 1.00 91.88 110 ALA A N 1
ATOM 859 C CA . ALA A 1 110 ? -0.401 11.001 0.562 1.00 91.88 110 ALA A CA 1
ATOM 860 C C . ALA A 1 110 ? -1.928 11.057 0.694 1.00 91.88 110 ALA A C 1
ATOM 862 O O . ALA A 1 110 ? -2.531 10.174 1.300 1.00 91.88 110 ALA A O 1
ATOM 863 N N . TYR A 1 111 ? -2.565 12.054 0.074 1.00 91.81 111 TYR A N 1
ATOM 864 C CA . TYR A 1 111 ? -4.020 12.205 0.077 1.00 91.81 111 TYR A CA 1
ATOM 865 C C . TYR A 1 111 ? -4.758 10.995 -0.513 1.00 91.81 111 TYR A C 1
ATOM 867 O O . TYR A 1 111 ? -5.920 10.769 -0.182 1.00 91.81 111 TYR A O 1
ATOM 875 N N . GLN A 1 112 ? -4.102 10.193 -1.356 1.00 90.81 112 GLN A N 1
ATOM 876 C CA . GLN A 1 112 ? -4.714 8.998 -1.927 1.00 90.81 112 GLN A CA 1
ATOM 877 C C . GLN A 1 112 ? -4.952 7.896 -0.887 1.00 90.81 112 GLN A C 1
ATOM 879 O O . GLN A 1 112 ? -5.853 7.082 -1.054 1.00 90.81 112 GLN A O 1
ATOM 884 N N . PHE A 1 113 ? -4.219 7.916 0.227 1.00 92.12 113 PHE A N 1
ATOM 885 C CA . PHE A 1 113 ? -4.401 6.990 1.343 1.00 92.12 113 PHE A CA 1
ATOM 886 C C . PHE A 1 113 ? -5.486 7.431 2.324 1.00 92.12 113 PHE A C 1
ATOM 888 O O . PHE A 1 113 ? -5.807 6.686 3.240 1.00 92.12 113 PHE A O 1
ATOM 895 N N . TYR A 1 114 ? -6.090 8.612 2.163 1.00 94.94 114 TYR A N 1
ATOM 896 C CA . TYR A 1 114 ? -7.039 9.152 3.148 1.00 94.94 114 TYR A CA 1
ATOM 897 C C . TYR A 1 114 ? -8.368 8.390 3.234 1.00 94.94 114 TYR A C 1
ATOM 899 O O . TYR A 1 114 ? -9.159 8.658 4.132 1.00 94.94 114 TYR A O 1
ATOM 907 N N . TYR A 1 115 ? -8.608 7.438 2.331 1.00 94.56 115 TYR A N 1
ATOM 908 C CA . TYR A 1 115 ? -9.714 6.484 2.441 1.00 94.56 115 TYR A CA 1
ATOM 909 C C . TYR A 1 115 ? -9.456 5.398 3.489 1.00 94.56 115 TYR A C 1
ATOM 911 O O . TYR A 1 115 ? -10.406 4.776 3.959 1.00 94.56 115 TYR A O 1
ATOM 919 N N . ILE A 1 116 ? -8.192 5.166 3.845 1.00 97.38 116 ILE A N 1
ATOM 920 C CA . ILE A 1 116 ? -7.797 4.246 4.906 1.00 97.38 116 ILE A CA 1
ATOM 921 C C . ILE A 1 116 ? -8.084 4.901 6.250 1.00 97.38 116 ILE A C 1
ATOM 923 O O . ILE A 1 116 ? -7.786 6.080 6.467 1.00 97.38 116 ILE A O 1
ATOM 927 N N . LYS A 1 117 ? -8.641 4.107 7.161 1.00 98.31 117 LYS A N 1
ATOM 928 C CA . LYS A 1 117 ? -8.980 4.535 8.510 1.00 98.31 117 LYS A CA 1
ATOM 929 C C . LYS A 1 117 ? -7.788 5.190 9.199 1.00 98.31 117 LYS A C 1
ATOM 931 O O . LYS A 1 117 ? -6.682 4.656 9.155 1.00 98.31 117 LYS A O 1
ATOM 936 N N . GLY A 1 118 ? -7.998 6.368 9.781 1.00 97.81 118 GLY A N 1
ATOM 937 C CA . GLY A 1 118 ? -6.982 7.105 10.540 1.00 97.81 118 GLY A CA 1
ATOM 938 C C . GLY A 1 118 ? -5.846 7.727 9.714 1.00 97.81 118 GLY A C 1
ATOM 939 O O . GLY A 1 118 ? -5.123 8.577 10.235 1.00 97.81 118 GLY A O 1
ATOM 940 N N . ALA A 1 119 ? -5.701 7.399 8.424 1.00 97.38 119 ALA A N 1
ATOM 941 C CA . ALA A 1 119 ? -4.567 7.830 7.601 1.00 97.38 119 ALA A CA 1
ATOM 942 C C . ALA A 1 119 ? -4.471 9.357 7.465 1.00 97.38 119 ALA A C 1
ATOM 944 O O . ALA A 1 119 ? -3.399 9.939 7.639 1.00 97.38 119 ALA A O 1
ATOM 945 N N . LYS A 1 120 ? -5.604 10.025 7.212 1.00 97.25 120 LYS A N 1
ATOM 946 C CA . LYS A 1 120 ? -5.660 11.492 7.129 1.00 97.25 120 LYS A CA 1
ATOM 947 C C . LYS A 1 120 ? -5.311 12.153 8.459 1.00 97.25 120 LYS A C 1
ATOM 949 O O . LYS A 1 120 ? -4.509 13.083 8.492 1.00 97.25 120 LYS A O 1
ATOM 954 N N . ALA A 1 121 ? -5.911 11.676 9.550 1.00 97.69 121 ALA A N 1
ATOM 955 C CA . ALA A 1 121 ? -5.675 12.227 10.880 1.00 97.69 121 ALA A CA 1
ATOM 956 C C . ALA A 1 121 ? -4.199 12.090 11.273 1.00 97.69 121 ALA A C 1
ATOM 958 O O . ALA A 1 121 ? -3.610 13.058 11.752 1.00 97.69 121 ALA A O 1
ATOM 959 N N . TYR A 1 12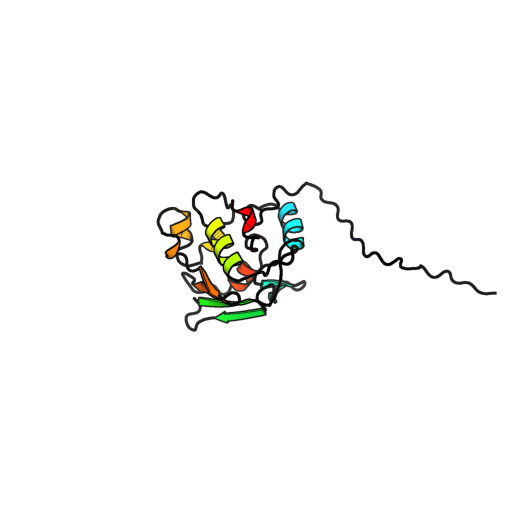2 ? -3.591 10.930 11.007 1.00 97.69 122 TYR A N 1
ATOM 960 C CA . TYR A 1 122 ? -2.169 10.712 11.238 1.00 97.69 122 TYR A CA 1
ATOM 961 C C . TYR A 1 122 ? -1.308 11.655 10.391 1.00 97.69 122 TYR A C 1
ATOM 963 O O . TYR A 1 122 ? -0.510 12.386 10.970 1.00 97.69 122 TYR A O 1
ATOM 971 N N . LYS A 1 123 ? -1.529 11.745 9.068 1.00 95.81 123 LYS A N 1
ATOM 972 C CA . LYS A 1 123 ? -0.744 12.623 8.176 1.00 95.81 123 LYS A CA 1
ATOM 973 C C . LYS A 1 123 ? -0.817 14.103 8.558 1.00 95.81 123 LYS A C 1
ATOM 975 O O . LYS A 1 123 ? 0.169 14.821 8.423 1.00 95.81 123 LYS A O 1
ATOM 980 N N . GLU A 1 124 ? -1.966 14.558 9.054 1.00 96.25 124 GLU A N 1
ATOM 981 C CA . GLU A 1 124 ? -2.170 15.932 9.532 1.00 96.25 124 GLU A CA 1
ATOM 982 C C . GLU A 1 124 ? -1.632 16.183 10.957 1.00 96.25 124 GLU A C 1
ATOM 984 O O . GLU A 1 124 ? -1.808 17.280 11.487 1.00 96.25 124 GLU A O 1
ATOM 989 N N . GLY A 1 125 ? -1.009 15.189 11.600 1.00 96.00 125 GLY A N 1
ATOM 990 C CA . GLY A 1 125 ? -0.480 15.297 12.965 1.00 96.00 125 GLY A CA 1
ATOM 991 C C . GLY A 1 125 ? -1.555 15.326 14.058 1.00 96.00 125 GLY A C 1
ATOM 992 O O . GLY A 1 125 ? -1.290 15.764 15.175 1.00 96.00 125 GLY A O 1
ATOM 993 N N . LYS A 1 126 ? -2.780 14.887 13.742 1.00 96.50 126 LYS A N 1
ATOM 994 C CA . LYS A 1 126 ? -3.952 14.890 14.640 1.00 96.50 126 LYS A CA 1
ATOM 995 C C . LYS A 1 126 ? -4.339 13.498 15.149 1.00 96.50 126 LYS A C 1
ATOM 997 O O . LYS A 1 126 ? -5.253 13.389 15.960 1.00 96.50 126 LYS A O 1
ATOM 1002 N N . GLY A 1 127 ? -3.688 12.448 14.657 1.00 95.12 127 GLY A N 1
ATOM 1003 C CA . GLY A 1 127 ? -3.917 11.052 15.032 1.00 95.12 127 GLY A CA 1
ATOM 1004 C C . GLY A 1 127 ? -2.604 10.328 15.304 1.00 95.12 127 GLY A C 1
ATOM 1005 O O . GLY A 1 127 ? -1.528 10.905 15.127 1.00 95.12 127 GLY A O 1
ATOM 1006 N N . LYS A 1 128 ? -2.685 9.067 15.730 1.00 96.62 128 LYS A N 1
ATOM 1007 C CA . LYS A 1 128 ? -1.505 8.236 15.980 1.00 96.62 128 LYS A CA 1
ATOM 1008 C C . LYS A 1 128 ? -1.324 7.194 14.882 1.00 96.62 128 LYS A C 1
ATOM 1010 O O . LYS A 1 128 ? -2.267 6.860 14.169 1.00 96.62 128 LYS A O 1
ATOM 1015 N N . ILE A 1 129 ? -0.108 6.674 14.745 1.00 95.88 129 ILE A N 1
ATOM 1016 C CA . ILE A 1 129 ? 0.203 5.667 13.722 1.00 95.88 129 ILE A CA 1
ATOM 1017 C C . ILE A 1 129 ? -0.541 4.348 13.979 1.00 95.88 129 ILE A C 1
ATOM 1019 O O . ILE A 1 129 ? -0.859 3.621 13.044 1.00 95.88 129 ILE A O 1
ATOM 1023 N N . GLU A 1 130 ? -0.858 4.059 15.241 1.00 96.25 130 G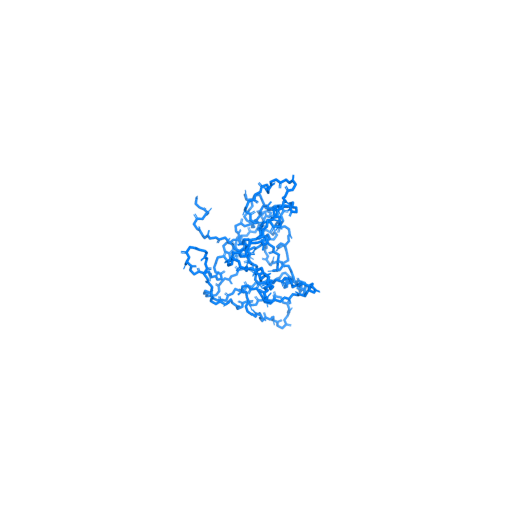LU A N 1
ATOM 1024 C CA . GLU A 1 130 ? -1.610 2.878 15.667 1.00 96.25 130 GLU A CA 1
ATOM 1025 C C . GLU A 1 130 ? -3.086 2.938 15.258 1.00 96.25 130 GLU A C 1
ATOM 1027 O O . GLU A 1 130 ? -3.728 1.896 15.149 1.00 96.25 130 GLU A O 1
ATOM 1032 N N . ASP A 1 131 ? -3.612 4.141 15.003 1.00 96.50 131 ASP A N 1
ATOM 1033 C CA . ASP A 1 131 ? -4.983 4.345 14.528 1.00 96.50 131 ASP A CA 1
ATOM 1034 C C . ASP A 1 131 ? -5.098 4.145 13.005 1.00 96.50 131 ASP A C 1
ATOM 1036 O O . ASP A 1 131 ? -6.206 4.106 12.464 1.00 96.50 131 ASP A O 1
ATOM 1040 N N . VAL A 1 132 ? -3.964 4.033 12.298 1.00 98.00 132 VAL A N 1
ATOM 1041 C CA . VAL A 1 132 ? -3.932 3.812 10.851 1.00 98.00 132 VAL A CA 1
ATOM 1042 C C . VAL A 1 132 ? -4.306 2.363 10.552 1.00 98.00 132 VAL A C 1
ATOM 1044 O O . VAL A 1 132 ? -3.613 1.432 10.962 1.00 98.00 132 VAL A O 1
ATOM 1047 N N . GLY A 1 133 ? -5.380 2.177 9.785 1.00 98.00 133 GLY A N 1
ATOM 1048 C CA . GLY A 1 133 ? -5.959 0.883 9.419 1.00 98.00 133 GLY A CA 1
ATOM 1049 C C . GLY A 1 133 ? -5.137 0.075 8.413 1.00 98.00 133 GLY A C 1
ATOM 1050 O O . GLY A 1 133 ? -5.684 -0.362 7.410 1.00 98.00 133 GLY A O 1
ATOM 1051 N N . ILE A 1 134 ? -3.836 -0.106 8.644 1.00 97.94 134 ILE A N 1
ATOM 1052 C CA . ILE A 1 134 ? -2.937 -0.935 7.829 1.00 97.94 134 ILE A CA 1
ATOM 1053 C C . ILE A 1 134 ? -2.187 -1.859 8.777 1.00 97.94 134 ILE A C 1
ATOM 1055 O O . ILE A 1 134 ? -1.489 -1.388 9.682 1.00 97.94 134 ILE A O 1
ATOM 1059 N N . LYS A 1 135 ? -2.336 -3.167 8.575 1.00 97.88 135 LYS A N 1
ATOM 1060 C CA . LYS A 1 135 ? -1.734 -4.169 9.449 1.00 97.88 135 LYS A CA 1
ATOM 1061 C C . LYS A 1 135 ? -1.376 -5.437 8.689 1.00 97.88 135 LYS A C 1
ATOM 1063 O O . LYS A 1 135 ? -2.237 -6.054 8.070 1.00 97.88 135 LYS A O 1
ATOM 1068 N N . SER A 1 136 ? -0.132 -5.872 8.805 1.00 97.12 136 SER A N 1
ATOM 1069 C CA . SER A 1 136 ? 0.284 -7.226 8.458 1.00 97.12 136 SER A CA 1
ATOM 1070 C C . SER A 1 136 ? -0.126 -8.185 9.582 1.00 97.12 136 SER A C 1
ATOM 1072 O O . SER A 1 136 ? 0.168 -7.960 10.758 1.00 97.12 136 SER A O 1
ATOM 1074 N N . LEU A 1 137 ? -0.881 -9.235 9.250 1.00 97.00 137 LEU A N 1
ATOM 1075 C CA . LEU A 1 137 ? -1.208 -10.298 10.213 1.00 97.00 137 LEU A CA 1
ATOM 1076 C C . LEU A 1 137 ? -0.074 -11.317 10.303 1.00 97.00 137 LEU A C 1
ATOM 1078 O O . LEU A 1 137 ? 0.246 -11.813 11.380 1.00 97.00 137 LEU A O 1
ATOM 1082 N N . ASP A 1 138 ? 0.525 -11.600 9.154 1.00 97.19 138 ASP A N 1
ATOM 1083 C CA . ASP A 1 138 ? 1.657 -12.491 8.952 1.00 97.19 138 ASP A CA 1
ATOM 1084 C C . ASP A 1 138 ? 2.343 -12.104 7.622 1.00 97.19 138 ASP A C 1
ATOM 1086 O O . ASP A 1 138 ? 1.891 -11.163 6.961 1.00 97.19 138 ASP A O 1
ATOM 1090 N N . PRO A 1 139 ? 3.426 -12.784 7.195 1.00 96.94 139 PRO A N 1
ATOM 1091 C CA . PRO A 1 139 ? 4.151 -12.409 5.983 1.00 96.94 139 PRO A CA 1
ATOM 1092 C C . PRO A 1 139 ? 3.319 -12.369 4.694 1.00 96.94 139 PRO A C 1
ATOM 1094 O O . PRO A 1 139 ? 3.737 -11.698 3.754 1.00 96.94 139 PRO A O 1
ATOM 1097 N N . LYS A 1 140 ? 2.176 -13.063 4.624 1.00 97.75 140 LYS A N 1
ATOM 1098 C CA . LYS A 1 140 ? 1.347 -13.166 3.416 1.00 97.75 140 LYS A CA 1
ATOM 1099 C C . LYS A 1 140 ? 0.031 -12.403 3.497 1.00 97.75 140 LYS A C 1
ATOM 1101 O O . LYS A 1 140 ? -0.579 -12.191 2.457 1.00 97.75 140 LYS A O 1
ATOM 1106 N N . HIS A 1 141 ? -0.410 -11.981 4.677 1.00 98.12 141 HIS A N 1
ATOM 1107 C CA . HIS A 1 141 ? -1.724 -11.360 4.842 1.00 98.12 141 HIS A CA 1
ATOM 1108 C C . HIS A 1 141 ? -1.608 -9.896 5.262 1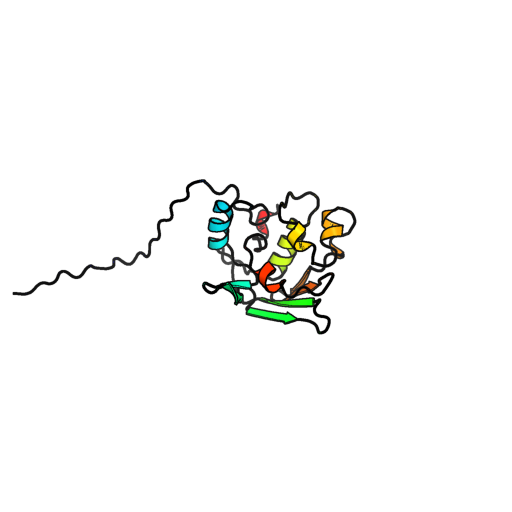.00 98.12 141 HIS A C 1
ATOM 1110 O O . HIS A 1 141 ? -1.228 -9.587 6.395 1.00 98.12 141 HIS A O 1
ATOM 1116 N N . LEU A 1 142 ? -1.988 -8.993 4.355 1.00 98.50 142 LEU A N 1
ATOM 1117 C CA . LEU A 1 142 ? -2.102 -7.560 4.625 1.00 98.50 142 LEU A CA 1
ATOM 1118 C C . LEU A 1 142 ? -3.574 -7.175 4.776 1.00 98.50 142 LEU A C 1
ATOM 1120 O O . LEU A 1 142 ? -4.358 -7.302 3.837 1.00 98.50 142 LEU A O 1
ATOM 1124 N N . VAL A 1 143 ? -3.936 -6.650 5.940 1.00 98.44 143 VAL A N 1
ATOM 1125 C CA . VAL A 1 143 ? -5.273 -6.133 6.231 1.00 98.44 143 VAL A CA 1
ATOM 1126 C C . VAL A 1 143 ? -5.279 -4.618 6.108 1.00 98.44 143 VAL A C 1
ATOM 1128 O O . VAL A 1 143 ? -4.437 -3.929 6.690 1.00 98.44 143 VAL A O 1
ATOM 1131 N N . VAL A 1 144 ? -6.268 -4.104 5.381 1.00 98.31 144 VAL A N 1
ATOM 1132 C CA . VAL A 1 144 ? -6.511 -2.673 5.215 1.00 98.31 144 VAL A CA 1
ATOM 1133 C C . VAL A 1 144 ? -7.955 -2.348 5.581 1.00 98.31 144 VAL A C 1
ATOM 1135 O O . VAL A 1 144 ? -8.890 -2.854 4.961 1.00 98.31 144 VAL A O 1
ATOM 1138 N N . GLU A 1 145 ? -8.136 -1.490 6.580 1.00 98.38 145 GLU A N 1
ATOM 1139 C CA . GLU A 1 145 ? -9.435 -0.981 7.021 1.00 98.38 145 GLU A CA 1
ATOM 1140 C C . GLU A 1 145 ? -9.671 0.426 6.459 1.00 98.38 145 GLU A C 1
ATOM 1142 O O . GLU A 1 145 ? -8.836 1.322 6.593 1.00 98.38 145 GLU A O 1
ATOM 1147 N N . LEU A 1 146 ? -10.827 0.629 5.836 1.00 98.00 146 LEU A N 1
ATOM 1148 C CA . LEU A 1 146 ? -11.240 1.887 5.228 1.00 98.00 146 LEU A CA 1
ATOM 1149 C C . LEU A 1 146 ? -12.219 2.656 6.123 1.00 98.00 146 LEU A C 1
ATOM 1151 O O . LEU A 1 146 ? -13.029 2.067 6.836 1.00 98.00 146 LEU A O 1
ATOM 1155 N N . GLU A 1 147 ? -12.212 3.986 6.019 1.00 96.00 147 GLU A N 1
ATOM 1156 C CA . GLU A 1 147 ? -13.193 4.866 6.682 1.00 96.00 147 GLU A CA 1
ATOM 1157 C C . GLU A 1 147 ? -14.629 4.582 6.197 1.00 96.00 147 GLU A C 1
ATOM 1159 O O . GLU A 1 147 ? -15.609 4.610 6.950 1.00 96.00 147 GLU A O 1
ATOM 1164 N N . SER A 1 148 ? -14.767 4.285 4.903 1.00 94.38 148 SER A N 1
ATOM 1165 C CA . SER A 1 148 ? -16.043 4.028 4.234 1.00 94.38 148 SER A CA 1
ATOM 1166 C C . SER A 1 148 ? -15.859 3.075 3.050 1.00 94.38 148 SER A C 1
ATOM 1168 O O . SER A 1 148 ? -14.733 2.941 2.562 1.00 94.38 148 SER A O 1
ATOM 1170 N N . PRO A 1 149 ? -16.930 2.409 2.573 1.00 96.44 149 PRO A N 1
ATOM 1171 C CA . PRO A 1 149 ? -16.840 1.543 1.405 1.00 96.44 149 PRO A CA 1
ATOM 1172 C C . PRO A 1 149 ? -16.243 2.266 0.194 1.00 96.44 149 PRO A C 1
ATOM 1174 O O . PRO A 1 149 ? -16.783 3.272 -0.267 1.00 96.44 149 PRO A O 1
ATOM 1177 N N . ALA A 1 150 ? -15.150 1.726 -0.347 1.00 94.44 150 ALA A N 1
ATOM 1178 C CA . ALA A 1 150 ? -14.476 2.262 -1.527 1.00 94.44 150 ALA A CA 1
ATOM 1179 C C . ALA A 1 150 ? -14.280 1.153 -2.578 1.00 94.44 150 ALA A C 1
ATOM 1181 O O . ALA A 1 150 ? -13.256 0.466 -2.573 1.00 94.44 150 ALA A O 1
ATOM 1182 N N . PRO A 1 151 ? -15.234 0.964 -3.510 1.00 92.00 151 PRO A N 1
ATOM 1183 C CA . PRO A 1 151 ? -15.138 -0.067 -4.552 1.00 92.00 151 PRO A CA 1
ATOM 1184 C C . PRO A 1 151 ? -13.941 0.109 -5.497 1.00 92.00 151 PRO A C 1
ATOM 1186 O O . PRO A 1 151 ? -13.504 -0.838 -6.141 1.00 92.00 151 PRO A O 1
ATOM 1189 N N . PHE A 1 152 ? -13.399 1.325 -5.590 1.00 91.94 152 PHE A N 1
ATOM 1190 C CA . PHE A 1 152 ? -12.219 1.634 -6.397 1.00 91.94 152 PHE A CA 1
ATOM 1191 C C . PHE A 1 152 ? -10.896 1.279 -5.699 1.00 91.94 152 PHE A C 1
ATOM 1193 O O . PHE A 1 152 ? -9.841 1.426 -6.314 1.00 91.94 152 PHE A O 1
ATOM 1200 N N . PHE A 1 153 ? -10.915 0.830 -4.438 1.00 94.31 153 PHE A N 1
ATOM 1201 C CA . PHE A 1 153 ? -9.699 0.579 -3.663 1.00 94.31 153 PHE A CA 1
ATOM 1202 C C . PHE A 1 153 ? -8.741 -0.438 -4.318 1.00 94.31 153 PHE A C 1
ATOM 1204 O O . PHE A 1 153 ? -7.557 -0.122 -4.411 1.00 94.31 153 PHE A O 1
ATOM 1211 N N . PRO A 1 154 ? -9.200 -1.565 -4.907 1.00 93.31 154 PRO A N 1
ATOM 1212 C CA . PRO A 1 154 ? -8.334 -2.462 -5.682 1.00 93.31 154 PRO A CA 1
ATOM 1213 C C . PRO A 1 154 ? -7.607 -1.774 -6.846 1.00 93.31 154 PRO A C 1
ATOM 1215 O O . PRO A 1 154 ? -6.460 -2.094 -7.145 1.00 93.31 154 PRO A O 1
ATOM 1218 N N . LYS A 1 155 ? -8.252 -0.795 -7.494 1.00 91.56 155 LYS A N 1
ATOM 1219 C CA . LYS A 1 155 ? -7.632 0.004 -8.558 1.00 91.56 155 LYS A CA 1
ATOM 1220 C C . LYS A 1 155 ? -6.609 0.987 -7.998 1.00 91.56 155 LYS A C 1
ATOM 1222 O O . LYS A 1 155 ? -5.568 1.193 -8.611 1.00 91.56 155 LYS A O 1
ATOM 1227 N N . LEU A 1 156 ? -6.894 1.592 -6.845 1.00 91.31 156 LEU A N 1
ATOM 1228 C CA . LEU A 1 156 ? -5.929 2.444 -6.158 1.00 91.31 156 LEU A CA 1
ATOM 1229 C C . LEU A 1 156 ? -4.669 1.640 -5.829 1.00 91.31 156 LEU A C 1
ATOM 1231 O O . LEU A 1 156 ? -3.572 2.084 -6.171 1.00 91.31 156 LEU A O 1
ATOM 1235 N N . VAL A 1 157 ? -4.842 0.429 -5.275 1.00 92.19 157 VAL A N 1
ATOM 1236 C CA . VAL A 1 157 ? -3.729 -0.445 -4.884 1.00 92.19 157 VAL A CA 1
ATOM 1237 C C . VAL A 1 157 ? -2.947 -1.080 -6.049 1.00 92.19 157 VAL A C 1
ATOM 1239 O O . VAL A 1 157 ? -2.022 -1.864 -5.832 1.00 92.19 157 VAL A O 1
ATOM 1242 N N . ALA A 1 158 ? -3.302 -0.712 -7.284 1.00 89.00 158 ALA A N 1
ATOM 1243 C CA . ALA A 1 158 ? -2.603 -1.074 -8.512 1.00 89.00 158 ALA A CA 1
ATOM 1244 C C . ALA A 1 158 ? -1.567 -0.038 -8.979 1.00 89.00 158 ALA A C 1
ATOM 1246 O O . ALA A 1 158 ? -0.933 -0.218 -10.017 1.00 89.00 158 ALA A O 1
ATOM 1247 N N . SER A 1 159 ? -1.443 1.083 -8.268 1.00 81.75 159 SER A N 1
ATOM 1248 C CA . SER A 1 159 ? -0.602 2.200 -8.697 1.00 81.75 159 SER A CA 1
ATOM 1249 C C . SER A 1 159 ? 0.862 2.043 -8.272 1.00 81.75 159 SER A C 1
ATOM 1251 O O . SER A 1 159 ? 1.169 1.377 -7.292 1.00 81.75 159 SER A O 1
ATOM 1253 N N . PHE A 1 160 ? 1.778 2.715 -8.971 1.00 73.19 160 PHE A N 1
ATOM 1254 C CA . PHE A 1 160 ? 3.220 2.631 -8.691 1.00 73.19 160 PHE A CA 1
ATOM 1255 C C . PHE A 1 160 ? 3.656 3.389 -7.424 1.00 73.19 160 PHE A C 1
ATOM 1257 O O . PHE A 1 160 ? 4.620 3.007 -6.773 1.00 73.19 160 PHE A O 1
ATOM 1264 N N . PHE A 1 161 ? 2.962 4.470 -7.045 1.00 71.88 161 PHE A N 1
ATOM 1265 C CA . PHE A 1 161 ? 3.378 5.347 -5.933 1.00 71.88 161 PHE A CA 1
ATOM 1266 C C . PHE A 1 161 ? 3.106 4.761 -4.535 1.00 71.88 161 PHE A C 1
ATOM 1268 O O . PHE A 1 161 ? 3.333 5.412 -3.518 1.00 71.88 161 PHE A O 1
ATOM 1275 N N . ILE A 1 162 ? 2.594 3.534 -4.491 1.00 76.00 162 ILE A N 1
ATOM 1276 C CA . ILE A 1 162 ? 2.243 2.772 -3.286 1.00 76.00 162 ILE A CA 1
ATOM 1277 C C . ILE A 1 162 ? 2.941 1.411 -3.250 1.00 76.00 162 ILE A C 1
ATOM 1279 O O . ILE A 1 162 ? 2.588 0.550 -2.445 1.00 76.00 162 ILE A O 1
ATOM 1283 N N . CYS A 1 163 ? 3.872 1.177 -4.170 1.00 81.44 163 CYS A N 1
ATOM 1284 C CA . CYS A 1 163 ? 4.673 -0.029 -4.156 1.00 81.44 163 CYS A CA 1
ATOM 1285 C C . CYS A 1 163 ? 5.529 -0.081 -2.887 1.00 81.44 163 CYS A C 1
ATOM 1287 O O . CYS A 1 163 ? 5.905 0.976 -2.369 1.00 81.44 163 CYS A O 1
ATOM 1289 N N . PRO A 1 164 ? 5.823 -1.288 -2.375 1.00 82.94 164 PRO A N 1
ATOM 1290 C CA . PRO A 1 164 ? 6.624 -1.423 -1.175 1.00 82.94 164 PRO A CA 1
ATOM 1291 C C . PRO A 1 164 ? 8.060 -0.965 -1.457 1.00 82.94 164 PRO A C 1
ATOM 1293 O O . PRO A 1 164 ? 8.502 -0.897 -2.608 1.00 82.94 164 PRO A O 1
ATOM 1296 N N . LEU A 1 165 ? 8.796 -0.668 -0.395 1.00 81.31 165 LEU A N 1
ATOM 1297 C CA . LEU A 1 165 ? 10.230 -0.429 -0.415 1.00 81.31 165 LEU A CA 1
ATOM 1298 C C . LEU A 1 165 ? 10.945 -1.518 0.378 1.00 81.31 165 LEU A C 1
ATOM 1300 O O . LEU A 1 165 ? 10.391 -2.082 1.319 1.00 81.31 165 LEU A O 1
ATOM 1304 N N . VAL A 1 166 ? 12.194 -1.794 -0.000 1.00 74.00 166 VAL A N 1
ATOM 1305 C CA . VAL A 1 166 ? 13.056 -2.675 0.790 1.00 74.00 166 VAL A CA 1
ATOM 1306 C C . VAL A 1 166 ? 13.346 -1.979 2.131 1.00 74.00 166 VAL A C 1
ATOM 1308 O O . VAL A 1 166 ? 13.787 -0.824 2.112 1.00 74.00 166 VAL A O 1
ATOM 1311 N N . PRO A 1 167 ? 13.173 -2.655 3.284 1.00 59.47 167 PRO A N 1
ATOM 1312 C CA . PRO A 1 167 ? 13.333 -2.048 4.612 1.00 59.47 167 PRO A CA 1
ATOM 1313 C C . PRO A 1 167 ? 14.698 -1.386 4.884 1.00 59.47 167 PRO A C 1
ATOM 1315 O O . PRO A 1 167 ? 14.811 -0.522 5.748 1.00 59.47 167 PRO A O 1
ATOM 1318 N N . SER A 1 168 ? 15.755 -1.766 4.156 1.00 54.62 168 SER A N 1
ATOM 1319 C CA . SER A 1 168 ? 17.123 -1.260 4.356 1.00 54.62 168 SER A CA 1
ATOM 1320 C C . SER A 1 168 ? 17.348 0.195 3.925 1.00 54.62 168 SER A C 1
ATOM 1322 O O . SER A 1 168 ? 18.396 0.751 4.242 1.00 54.62 168 SER A O 1
ATOM 1324 N N . TYR A 1 169 ? 16.396 0.825 3.232 1.00 51.88 169 TYR A N 1
ATOM 1325 C CA . TYR A 1 169 ? 16.517 2.213 2.764 1.00 51.88 169 TYR A CA 1
ATOM 1326 C C . TYR A 1 169 ? 15.876 3.254 3.700 1.00 51.88 169 TYR A C 1
ATOM 1328 O O . TYR A 1 169 ? 15.823 4.432 3.346 1.00 51.88 169 TYR A O 1
ATOM 1336 N N . GLU A 1 170 ? 15.388 2.852 4.880 1.00 47.16 170 GLU A N 1
ATOM 1337 C CA . GLU A 1 170 ? 14.754 3.762 5.854 1.00 47.16 170 GLU A CA 1
ATOM 1338 C C . GLU A 1 170 ? 15.681 4.247 6.988 1.00 47.16 170 GLU A C 1
ATOM 1340 O O . GLU A 1 170 ? 15.228 4.968 7.879 1.00 47.16 170 GLU A O 1
ATOM 1345 N N . SER A 1 171 ? 16.968 3.878 6.961 1.00 39.78 171 SER A N 1
ATOM 1346 C CA . SER A 1 171 ? 17.993 4.289 7.939 1.00 39.78 171 SER A CA 1
ATOM 1347 C C . SER A 1 171 ? 18.844 5.470 7.488 1.00 39.78 171 SER A C 1
ATOM 1349 O O . SER A 1 171 ? 19.343 5.402 6.342 1.00 39.78 171 SER A O 1
#

Solvent-accessible surface area (backbone atoms only — not comparable to full-atom values): 9919 Å² total; per-residue (Å²): 136,89,80,87,83,76,84,78,79,80,89,65,97,77,85,87,82,88,72,96,57,81,53,89,47,90,53,40,50,61,50,83,51,70,55,18,46,56,53,40,54,74,77,49,65,16,48,18,27,66,48,100,85,72,44,75,41,70,42,49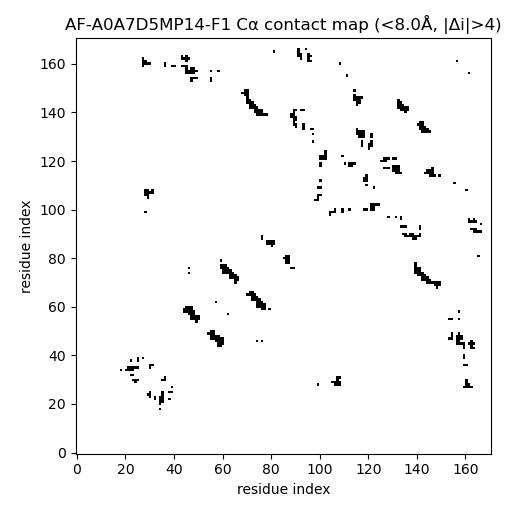,17,68,48,67,50,69,41,97,80,49,28,39,40,40,34,37,43,50,96,49,58,46,98,88,65,49,76,54,36,24,50,35,42,37,51,42,54,50,52,40,35,34,61,88,44,84,30,87,62,42,73,76,47,44,53,32,22,41,33,49,40,22,37,72,70,75,45,49,77,87,55,30,34,58,41,47,82,45,60,39,34,30,36,38,33,34,71,54,69,52,92,59,48,64,56,59,43,26,36,52,55,71,29,58,51,71,80,85,75,79,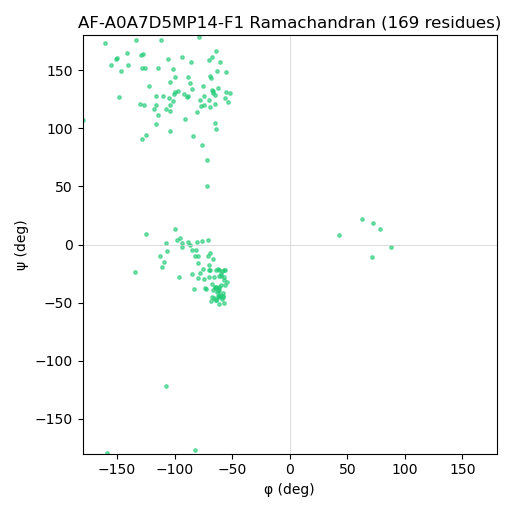118

Radius of gyration: 19.42 Å; Cα contacts (8 Å, |Δi|>4): 291; chains: 1; bounding box: 42×40×72 Å

Secondary structure (DSSP, 8-state):
----------S--------SS--S-S-TTT--SHHHHHHHHHH---SEEE-TTS-EEESSEEEEEE-TTS-EEEEEEPP-B-TTSPBP-HHHHHHHHHHHH-TTS--TTGGGGGGBTTHHHHHTTSS-GGGSSEEEEETTEEEEEBSS--TTHHHHTTSGGG----GGG--

pLDDT: mean 87.86, std 14.17, range [35.16, 98.5]

Foldseek 3Di:
DDDDDDDDPPDDPDDDDDDPDAQPDCQLLAGDDPNSQVVLVVQFFFCWAQDPVRDTAGIQFNDWDADPQQFKIKTFGDFDAHPVRHTQFLVLLLVLLLQSLQLPDPRPCQVLLLQFFCSVCRNVVNGDSVRTQWDDPDRGIIMTGGPHRDPCVSVSRRGSSSTGDDPVPPD

Mean predicted aligned error: 6.92 Å

Nearest PDB structures (foldseek):
  8arn-assembly1_A  TM=9.748E-01  e=3.859E-17  Bacillus subtilis subsp. subtilis str. 168
  8ay0-assembly3_C  TM=9.826E-01  e=8.162E-17  Bacillus subtilis
  8ay0-assembly2_B  TM=9.844E-01  e=1.622E-16  Bacillus subtilis
  8ay0-assembly1_A  TM=9.818E-01  e=2.844E-16  Bacillus subtilis
  3zs6-assembly1_A  TM=9.442E-01  e=1.850E-15  Burkholderia pseudomallei

Sequence (171 aa):
MTACNQSQNDGKAALKIAFDQEPRTLDPRQGTDLQTANVLQMLYEGLMRIDYHGQVVPGIAESYDLSSDLKTYTFILRETTWSDGTALTAKDFEETWKSLLNPSFPAPNAYQFYYIKGAKAYKEGKGKIEDVGIKSLDPKHLVVELESPAPFFPKLVASFFICPLVPSYES